Protein AF-A0A7Y4QA61-F1 (afdb_monomer_lite)

pLDDT: mean 96.22, std 5.53, range [63.19, 98.44]

Structure (mmCIF, N/CA/C/O backbone):
data_AF-A0A7Y4QA61-F1
#
_entry.id   AF-A0A7Y4QA61-F1
#
loop_
_atom_site.group_PDB
_atom_site.id
_atom_site.type_symbol
_atom_site.label_atom_id
_atom_site.label_alt_id
_atom_site.label_comp_id
_atom_site.label_asym_id
_atom_site.label_entity_id
_atom_site.label_seq_id
_atom_site.pdbx_PDB_ins_code
_atom_site.Cartn_x
_atom_site.Cartn_y
_atom_site.Cartn_z
_atom_site.occupancy
_atom_site.B_iso_or_equiv
_atom_site.auth_seq_id
_atom_site.auth_comp_id
_atom_site.auth_asym_id
_atom_site.auth_atom_id
_atom_site.pdbx_PDB_model_num
ATOM 1 N N . ASP A 1 1 ? 6.044 -14.648 -10.095 1.00 92.06 1 ASP A N 1
ATOM 2 C CA . ASP A 1 1 ? 7.139 -13.936 -9.414 1.00 92.06 1 ASP A CA 1
ATOM 3 C C . ASP A 1 1 ? 6.562 -12.723 -8.695 1.00 92.06 1 ASP A C 1
ATOM 5 O O . ASP A 1 1 ? 5.698 -12.052 -9.257 1.00 92.06 1 ASP A O 1
ATOM 9 N N . PHE A 1 2 ? 6.993 -12.470 -7.462 1.00 94.31 2 PHE A N 1
ATOM 10 C CA . PHE A 1 2 ? 6.552 -11.331 -6.656 1.00 94.31 2 PHE A CA 1
ATOM 11 C C . PHE A 1 2 ? 6.867 -9.995 -7.345 1.00 94.31 2 PHE A C 1
ATOM 13 O O . PHE A 1 2 ? 6.040 -9.084 -7.336 1.00 94.31 2 PHE A O 1
ATOM 20 N N . ALA A 1 3 ? 8.004 -9.908 -8.043 1.00 97.44 3 ALA A N 1
ATOM 21 C CA . ALA A 1 3 ? 8.377 -8.712 -8.794 1.00 97.44 3 ALA A CA 1
ATOM 22 C C . ALA A 1 3 ? 7.359 -8.358 -9.899 1.00 97.44 3 ALA A C 1
ATOM 24 O O . ALA A 1 3 ? 7.022 -7.189 -10.082 1.00 97.44 3 ALA A O 1
ATOM 25 N N . ALA A 1 4 ? 6.813 -9.359 -10.600 1.00 98.12 4 ALA A N 1
ATOM 26 C CA . ALA A 1 4 ? 5.814 -9.145 -11.649 1.00 98.12 4 ALA A CA 1
ATOM 27 C C . ALA A 1 4 ? 4.483 -8.616 -11.088 1.00 98.12 4 ALA A C 1
ATOM 29 O O . ALA A 1 4 ? 3.879 -7.725 -11.684 1.00 98.12 4 ALA A O 1
ATOM 30 N N . LEU A 1 5 ? 4.061 -9.112 -9.918 1.00 96.94 5 LEU A N 1
ATOM 31 C CA . LEU A 1 5 ? 2.878 -8.606 -9.218 1.00 96.94 5 LEU A CA 1
ATOM 32 C C . LEU A 1 5 ? 3.044 -7.120 -8.883 1.00 96.94 5 LEU A C 1
ATOM 34 O O . LEU A 1 5 ? 2.176 -6.318 -9.215 1.00 96.94 5 LEU A O 1
ATOM 38 N N . LEU A 1 6 ? 4.177 -6.738 -8.285 1.00 97.44 6 LEU A N 1
ATOM 39 C CA . LEU A 1 6 ? 4.450 -5.336 -7.957 1.00 97.44 6 LEU A CA 1
ATOM 40 C C . LEU A 1 6 ? 4.479 -4.449 -9.205 1.00 97.44 6 LEU A C 1
ATOM 42 O O . LEU A 1 6 ? 3.908 -3.357 -9.194 1.00 97.44 6 LEU A O 1
ATOM 46 N N . LYS A 1 7 ? 5.084 -4.934 -10.296 1.00 98.06 7 LYS A N 1
ATOM 47 C CA . LYS A 1 7 ? 5.131 -4.202 -11.564 1.00 98.06 7 LYS A CA 1
ATOM 48 C C . LYS A 1 7 ? 3.728 -3.868 -12.078 1.00 98.06 7 LYS A C 1
ATOM 50 O O . LYS A 1 7 ? 3.492 -2.728 -12.460 1.00 98.06 7 LYS A O 1
ATOM 55 N N . MET A 1 8 ? 2.783 -4.810 -12.022 1.00 98.25 8 MET A N 1
ATOM 56 C CA . MET A 1 8 ? 1.403 -4.562 -12.461 1.00 98.25 8 MET A CA 1
ATOM 57 C C . MET A 1 8 ? 0.721 -3.430 -11.682 1.00 98.25 8 MET A C 1
ATOM 59 O O . MET A 1 8 ? 0.000 -2.634 -12.279 1.00 98.25 8 MET A O 1
ATOM 63 N N . TYR A 1 9 ? 0.943 -3.334 -10.369 1.00 98.12 9 TYR A N 1
ATOM 64 C CA . TYR A 1 9 ? 0.379 -2.251 -9.555 1.00 98.12 9 TYR A CA 1
ATOM 65 C C . TYR A 1 9 ? 0.990 -0.897 -9.924 1.00 98.12 9 TYR A C 1
ATOM 67 O O . TYR A 1 9 ? 0.263 0.086 -10.074 1.00 98.12 9 TYR A O 1
ATOM 75 N N . VAL A 1 10 ? 2.311 -0.856 -10.119 1.00 97.81 10 VAL A N 1
ATOM 76 C CA . VAL A 1 10 ? 3.021 0.364 -10.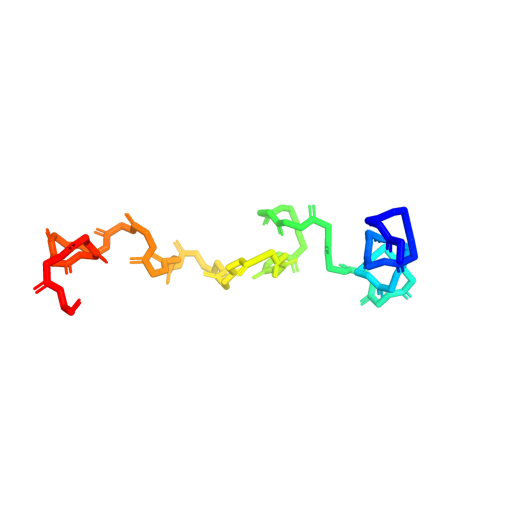527 1.00 97.81 10 VAL A CA 1
ATOM 77 C C . VAL A 1 10 ? 2.563 0.828 -11.908 1.00 97.81 10 VAL A C 1
ATOM 79 O O . VAL A 1 10 ? 2.221 1.999 -12.060 1.00 97.81 10 VAL A O 1
ATOM 82 N N . ASP A 1 11 ? 2.483 -0.082 -12.882 1.00 98.44 11 ASP A N 1
ATOM 83 C CA . ASP A 1 11 ? 2.034 0.223 -14.247 1.00 98.44 11 ASP A CA 1
ATOM 84 C C . ASP A 1 11 ? 0.591 0.772 -14.271 1.00 98.44 11 ASP A C 1
ATOM 86 O O . ASP A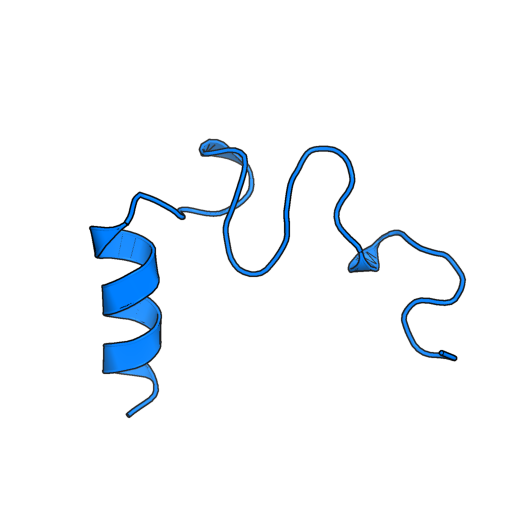 1 11 ? 0.256 1.606 -15.108 1.00 98.44 11 ASP A O 1
ATOM 90 N N . GLN A 1 12 ? -0.263 0.343 -13.334 1.00 98.25 12 GLN A N 1
ATOM 91 C CA . GLN A 1 12 ? -1.645 0.823 -13.183 1.00 98.25 12 GLN A CA 1
ATOM 92 C C . GLN A 1 12 ? -1.767 2.122 -12.367 1.00 98.25 12 GLN A C 1
ATOM 94 O O . GLN A 1 12 ? -2.881 2.584 -12.122 1.00 98.25 12 GLN A O 1
ATOM 99 N N . GLY A 1 13 ? -0.660 2.697 -11.888 1.00 98.12 13 GLY A N 1
ATOM 100 C CA . GLY A 1 13 ? -0.685 3.877 -11.017 1.00 98.12 13 GLY A CA 1
ATOM 101 C C . GLY A 1 13 ? -1.213 3.602 -9.603 1.00 98.12 13 GLY A C 1
ATOM 102 O O . GLY A 1 13 ? -1.507 4.542 -8.864 1.00 98.12 13 GLY A O 1
ATOM 103 N N . LYS A 1 14 ? -1.305 2.331 -9.194 1.00 98.44 14 LYS A N 1
ATOM 104 C CA . LYS A 1 14 ? -1.753 1.905 -7.860 1.00 98.44 14 LYS A CA 1
ATOM 105 C C . LYS A 1 14 ? -0.596 1.947 -6.862 1.00 98.44 14 LYS A C 1
ATOM 107 O O . LYS A 1 14 ? -0.068 0.922 -6.432 1.00 98.44 14 LYS A O 1
ATOM 112 N N . LEU A 1 15 ? -0.177 3.161 -6.525 1.00 97.50 15 LEU A N 1
ATOM 113 C CA . LEU A 1 15 ? 0.996 3.478 -5.710 1.00 97.50 15 LEU A CA 1
ATOM 114 C C . LEU A 1 15 ? 0.705 3.570 -4.199 1.00 97.50 15 LEU A C 1
ATOM 116 O O . LEU A 1 15 ? 1.524 4.111 -3.452 1.00 97.50 15 LEU A O 1
ATOM 120 N N . GLY A 1 16 ? -0.440 3.058 -3.745 1.00 97.62 16 GLY A N 1
ATOM 121 C CA . GLY A 1 16 ? -0.840 3.059 -2.340 1.00 97.62 16 GLY A CA 1
ATOM 122 C C . GLY A 1 16 ? -1.600 4.321 -1.944 1.00 97.62 16 GLY A C 1
ATOM 123 O O . GLY A 1 16 ? -2.407 4.848 -2.706 1.00 97.62 16 GLY A O 1
ATOM 124 N N . GLU A 1 17 ? -1.354 4.800 -0.728 1.00 97.50 17 GLU A N 1
ATOM 125 C CA . GLU A 1 17 ? -2.131 5.882 -0.112 1.00 97.50 17 GLU A CA 1
ATOM 126 C C . GLU A 1 17 ? -2.136 7.169 -0.946 1.00 97.50 17 GLU A C 1
ATOM 128 O O . GLU A 1 17 ? -3.190 7.765 -1.156 1.00 97.50 17 GLU A O 1
ATOM 133 N N . LYS A 1 18 ? -0.986 7.544 -1.524 1.00 96.44 18 LYS A N 1
ATOM 134 C CA . LYS A 1 18 ? -0.853 8.769 -2.332 1.00 96.44 18 LYS A CA 1
ATOM 135 C C . LYS A 1 18 ? -1.699 8.781 -3.611 1.00 96.44 18 LYS A C 1
ATOM 137 O O . LYS A 1 18 ? -1.991 9.856 -4.121 1.00 96.44 18 LYS A O 1
ATOM 142 N N . SER A 1 19 ? -2.042 7.612 -4.153 1.00 97.62 19 SER A N 1
ATOM 143 C CA . SER A 1 19 ? -2.854 7.468 -5.371 1.00 97.62 19 SER A CA 1
ATOM 144 C C . SER A 1 19 ? -4.292 7.042 -5.078 1.00 97.62 19 SER A C 1
ATOM 146 O O . SER A 1 19 ? -5.059 6.830 -6.010 1.00 97.62 19 SER A O 1
ATOM 148 N N . GLY A 1 20 ? -4.665 6.871 -3.806 1.00 98.19 20 GLY A N 1
ATOM 149 C CA . GLY A 1 20 ? -5.991 6.391 -3.410 1.00 98.19 20 GLY A CA 1
ATOM 150 C C . GLY A 1 20 ? -6.178 4.869 -3.499 1.00 98.19 20 GLY A C 1
ATOM 151 O O . GLY A 1 20 ? -7.157 4.340 -2.975 1.00 98.19 20 GLY A O 1
ATOM 152 N N . GLU A 1 21 ? -5.242 4.136 -4.106 1.00 98.25 21 GLU A N 1
ATOM 153 C CA . GLU A 1 21 ? -5.315 2.681 -4.260 1.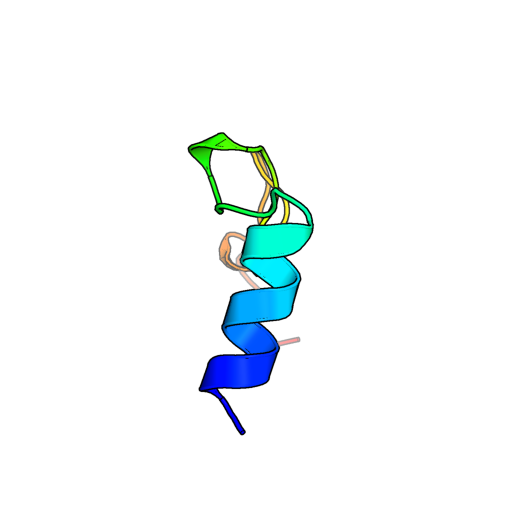00 98.25 21 GLU A CA 1
ATOM 154 C C . GLU A 1 21 ? -3.920 2.049 -4.382 1.00 98.25 21 GLU A C 1
ATOM 156 O O . GLU A 1 21 ? -3.034 2.553 -5.073 1.00 98.25 21 GLU A O 1
ATOM 161 N N . GLY A 1 22 ? -3.751 0.914 -3.709 1.00 97.06 22 GLY A N 1
ATOM 162 C CA . GLY A 1 22 ? -2.629 -0.018 -3.807 1.00 97.06 22 GLY A CA 1
ATOM 163 C C . GLY A 1 22 ? -3.155 -1.408 -3.468 1.00 97.06 22 GLY A C 1
ATOM 164 O O . GLY A 1 22 ? -4.184 -1.822 -3.993 1.00 97.06 22 GLY A O 1
ATOM 165 N N . PHE A 1 23 ? -2.526 -2.099 -2.518 1.00 97.00 23 PHE A N 1
ATOM 166 C CA . PHE A 1 23 ? -3.094 -3.335 -1.957 1.00 97.00 23 PHE A CA 1
ATOM 167 C C . PHE A 1 23 ? -4.458 -3.128 -1.282 1.00 97.00 23 PHE A C 1
ATOM 169 O O . PHE A 1 23 ? -5.264 -4.050 -1.224 1.00 97.00 23 PHE A O 1
ATOM 176 N N . TYR A 1 24 ? -4.730 -1.906 -0.820 1.00 98.00 24 TYR A N 1
ATOM 177 C CA . TYR A 1 24 ? -6.010 -1.491 -0.258 1.00 98.00 24 TYR A CA 1
ATOM 178 C C . TYR A 1 24 ? -6.509 -0.219 -0.946 1.00 98.00 24 TYR A C 1
ATOM 180 O O . TYR A 1 24 ? -5.746 0.483 -1.614 1.00 98.00 24 TYR A O 1
ATOM 188 N N . ARG A 1 25 ? -7.795 0.085 -0.759 1.00 97.88 25 ARG A N 1
ATOM 189 C CA . ARG A 1 25 ? -8.431 1.323 -1.224 1.00 97.88 25 ARG A CA 1
ATOM 190 C C . ARG A 1 25 ? -8.462 2.356 -0.104 1.00 97.88 25 ARG A C 1
ATOM 192 O O . ARG A 1 25 ? -8.791 2.021 1.026 1.00 97.88 25 ARG A O 1
ATOM 199 N N . TYR A 1 26 ? -8.143 3.601 -0.420 1.00 97.81 26 TYR A N 1
ATOM 200 C CA . TYR A 1 26 ? -8.080 4.719 0.522 1.00 97.81 26 TYR A CA 1
ATOM 201 C C . TYR A 1 26 ? -9.229 5.709 0.264 1.00 97.81 26 TYR A C 1
ATOM 203 O O . TYR A 1 26 ? -9.774 5.722 -0.841 1.00 97.81 26 TYR A O 1
ATOM 211 N N . PRO A 1 27 ? -9.643 6.521 1.264 1.00 97.06 27 PRO A N 1
ATOM 212 C CA . PRO A 1 27 ? -9.059 6.699 2.609 1.00 97.06 27 PRO A CA 1
ATOM 213 C C . PRO A 1 27 ? -9.480 5.648 3.653 1.00 97.06 27 PRO A C 1
ATOM 215 O O . PRO A 1 27 ? -8.941 5.646 4.765 1.00 97.06 27 PRO A O 1
ATOM 218 N N . ASN A 1 28 ? -10.401 4.748 3.290 1.00 97.19 28 ASN A N 1
ATOM 219 C CA . ASN A 1 28 ? -11.009 3.745 4.173 1.00 97.19 28 ASN A CA 1
ATOM 220 C C . ASN A 1 28 ? -10.526 2.317 3.842 1.00 97.19 28 ASN A C 1
ATOM 222 O O . ASN A 1 28 ? -11.304 1.514 3.322 1.00 97.19 28 ASN A O 1
ATOM 226 N N . PRO A 1 29 ? -9.252 1.976 4.092 1.00 97.94 29 PRO A N 1
ATOM 227 C CA . PRO A 1 29 ? -8.728 0.663 3.759 1.00 97.94 29 PRO A CA 1
ATOM 228 C C . PRO A 1 29 ? -9.249 -0.415 4.707 1.00 97.94 29 PRO A C 1
ATOM 230 O O . PRO A 1 29 ? -9.408 -0.186 5.904 1.00 97.94 29 PRO A O 1
ATOM 233 N N . ALA A 1 30 ? -9.447 -1.620 4.167 1.00 97.25 30 ALA A N 1
ATOM 234 C CA . ALA A 1 30 ? -10.034 -2.745 4.893 1.00 97.25 30 ALA A CA 1
ATOM 235 C C . ALA A 1 30 ? -9.265 -3.128 6.169 1.00 97.25 30 ALA A C 1
ATOM 237 O O . ALA A 1 30 ? -9.886 -3.537 7.139 1.00 97.25 30 ALA A O 1
ATOM 238 N N . TYR A 1 31 ? -7.942 -2.929 6.211 1.00 96.38 31 TYR A N 1
ATOM 239 C CA . TYR A 1 31 ? -7.129 -3.230 7.397 1.00 96.38 31 TYR A CA 1
ATOM 240 C C . TYR A 1 31 ? -7.440 -2.364 8.627 1.00 96.38 31 TYR A C 1
ATOM 242 O O . TYR A 1 31 ? -6.925 -2.646 9.705 1.00 96.38 31 TYR A O 1
ATOM 250 N N . LYS A 1 32 ? -8.226 -1.289 8.477 1.00 96.62 32 LYS A N 1
ATOM 251 C CA . LYS A 1 32 ? -8.700 -0.465 9.601 1.00 96.62 32 LYS A CA 1
ATOM 252 C C . LYS A 1 32 ? -10.013 -0.971 10.207 1.00 96.62 32 LYS A C 1
ATOM 254 O O . LYS A 1 32 ? -10.440 -0.419 11.216 1.00 96.62 32 LYS A O 1
ATOM 259 N N . ASP A 1 33 ? -10.668 -1.955 9.592 1.00 96.94 33 ASP A N 1
ATOM 260 C CA . ASP A 1 33 ? -11.829 -2.619 10.187 1.00 96.94 33 ASP A CA 1
ATOM 261 C C . ASP A 1 33 ? -11.383 -3.340 11.473 1.00 96.94 33 ASP A C 1
ATOM 263 O O . ASP A 1 33 ? -10.343 -4.001 11.490 1.00 96.94 33 ASP A O 1
ATOM 267 N N . ILE A 1 34 ? -12.154 -3.193 12.553 1.00 9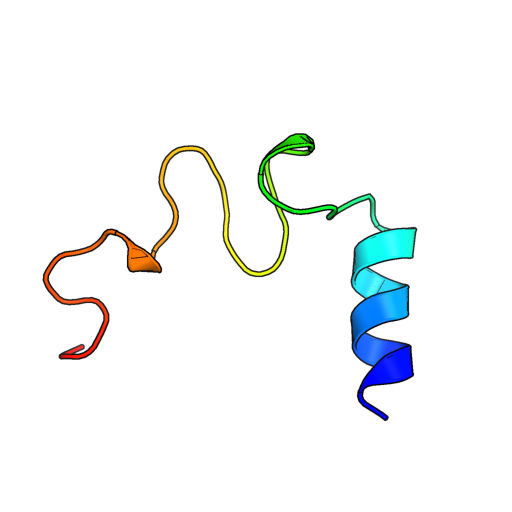6.19 34 ILE A N 1
ATOM 268 C CA . ILE A 1 34 ? -11.861 -3.835 13.842 1.00 96.19 34 ILE A CA 1
ATOM 269 C C . ILE A 1 34 ? -11.877 -5.363 13.726 1.00 96.19 34 ILE A C 1
ATOM 271 O O . ILE A 1 34 ? -11.121 -6.036 14.425 1.00 96.19 34 ILE A O 1
ATOM 275 N N . ASP A 1 35 ? -12.656 -5.890 12.778 1.00 96.81 35 ASP A N 1
ATOM 276 C CA . ASP A 1 35 ? -12.791 -7.322 12.518 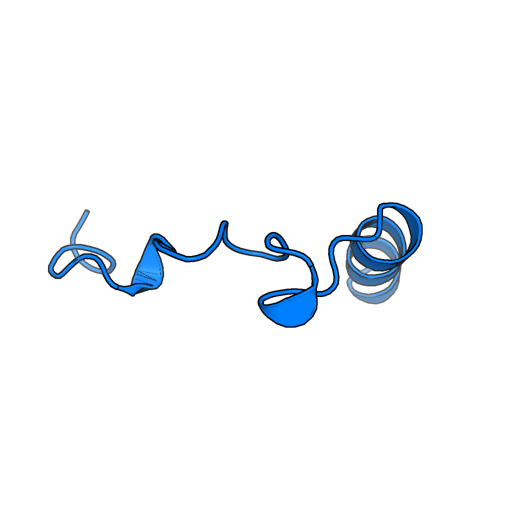1.00 96.81 35 ASP A CA 1
ATOM 277 C C . ASP A 1 35 ? -11.887 -7.810 11.369 1.00 96.81 35 ASP A C 1
ATOM 279 O O . ASP A 1 35 ? -12.082 -8.899 10.828 1.00 96.81 35 ASP A O 1
ATOM 283 N N . PHE A 1 36 ? -10.890 -7.022 10.945 1.00 96.19 36 PHE A N 1
ATOM 284 C CA . PHE A 1 36 ? -10.081 -7.336 9.758 1.00 96.19 36 PHE A CA 1
ATOM 285 C C . PHE A 1 36 ? -9.380 -8.703 9.818 1.00 96.19 36 PHE A C 1
ATOM 287 O O . PHE A 1 36 ? -9.249 -9.369 8.794 1.00 96.19 36 PHE A O 1
ATOM 294 N N . LEU A 1 37 ? -8.924 -9.117 11.003 1.00 94.94 37 LEU A N 1
ATOM 295 C CA . LEU A 1 37 ? -8.218 -10.390 11.204 1.00 94.94 37 LEU A CA 1
ATOM 296 C C . LEU A 1 37 ? -9.135 -11.538 11.637 1.00 94.94 37 LEU A C 1
ATOM 298 O O . LEU A 1 37 ? -8.669 -12.669 11.756 1.00 94.94 37 LEU A O 1
ATOM 302 N N . THR A 1 38 ? -10.395 -11.241 11.942 1.00 93.25 38 THR A N 1
ATOM 303 C CA . THR A 1 38 ? -11.338 -12.178 12.567 1.00 93.25 38 THR A CA 1
ATOM 304 C C . THR A 1 38 ? -12.524 -12.531 11.670 1.00 93.25 38 THR A C 1
ATOM 306 O O . THR A 1 38 ? -13.303 -13.408 12.041 1.00 93.25 38 THR A O 1
ATOM 309 N N . LYS A 1 39 ? -12.653 -11.884 10.506 1.00 63.19 39 LYS A N 1
ATOM 310 C CA . LYS A 1 39 ? -13.538 -12.309 9.411 1.00 63.19 3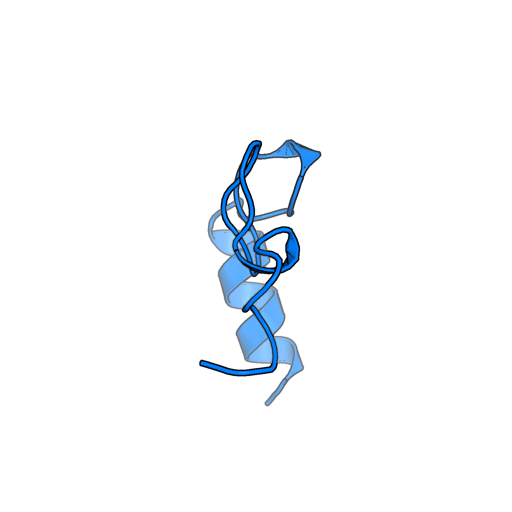9 LYS A CA 1
ATOM 311 C C . LYS A 1 39 ? -13.060 -13.578 8.710 1.00 63.19 39 LYS A C 1
ATOM 313 O O . LYS A 1 39 ? -11.833 -13.799 8.626 1.00 63.19 39 LYS A O 1
#

Sequence (39 aa):
DFAALLKMYVDQGKLGEKSGEGFYRYPNPAYKDIDFLTK

Foldseek 3Di:
DVVVVQVVCVVVVQPDPVSQHHPAGPPDGLVPPPCSPPD

Radius of gyration: 11.97 Å; chains: 1; bounding box: 22×23×28 Å

Secondary structure (DSSP, 8-state):
-HHHHHHHHHHTT--BGGGTBSSSBSSS-GGGSTTTTT-